Protein AF-A0A7S2G9W6-F1 (afdb_monomer_lite)

Structure (mmCIF, N/CA/C/O backbone):
data_AF-A0A7S2G9W6-F1
#
_entry.id   AF-A0A7S2G9W6-F1
#
loop_
_atom_site.group_PDB
_atom_site.id
_atom_site.type_symbol
_atom_site.label_atom_id
_atom_site.label_alt_id
_atom_site.label_comp_id
_atom_site.label_asym_id
_atom_site.label_entity_id
_atom_site.label_seq_id
_atom_site.pdbx_PDB_ins_code
_atom_site.Cartn_x
_atom_site.Cartn_y
_atom_site.Cartn_z
_atom_site.occupancy
_atom_site.B_iso_or_equiv
_atom_site.auth_seq_id
_atom_site.auth_comp_id
_atom_site.auth_asym_id
_atom_site.auth_atom_id
_atom_site.pdbx_PDB_model_num
ATOM 1 N N . GLN A 1 1 ? -22.293 5.491 27.235 1.00 52.78 1 GLN A N 1
ATOM 2 C CA . GLN A 1 1 ? -22.145 4.942 25.870 1.00 52.78 1 GLN A CA 1
ATOM 3 C C . GLN A 1 1 ? -21.586 6.040 24.961 1.00 52.78 1 GLN A C 1
ATOM 5 O O . GLN A 1 1 ? -22.365 6.730 24.322 1.00 52.78 1 GLN A O 1
ATOM 10 N N . LEU A 1 2 ? -20.267 6.283 24.965 1.00 60.34 2 LEU A N 1
ATOM 11 C CA . LEU A 1 2 ? -19.682 7.381 24.172 1.00 60.34 2 LEU A CA 1
ATOM 12 C C . LEU A 1 2 ? -19.446 7.001 22.700 1.00 60.34 2 LEU A C 1
ATOM 14 O O . LEU A 1 2 ? -19.613 7.834 21.822 1.00 60.34 2 LEU A O 1
ATOM 18 N N . TYR A 1 3 ? -19.102 5.741 22.427 1.00 62.50 3 TYR A N 1
ATOM 19 C CA . TYR A 1 3 ? -18.603 5.325 21.112 1.00 62.50 3 TYR A CA 1
ATOM 20 C C . TYR A 1 3 ? -19.698 4.880 20.126 1.00 62.50 3 TYR A C 1
ATOM 22 O O . TYR A 1 3 ? -19.678 5.265 18.957 1.00 62.50 3 TYR A O 1
ATOM 30 N N . PHE A 1 4 ? -20.700 4.134 20.606 1.00 73.81 4 PHE A N 1
ATOM 31 C CA . PHE A 1 4 ? -21.714 3.469 19.769 1.00 73.81 4 PHE A CA 1
ATOM 32 C C . PHE A 1 4 ? -23.137 4.042 19.926 1.00 73.81 4 PHE A C 1
ATOM 34 O O . PHE A 1 4 ? -24.121 3.334 19.743 1.00 73.81 4 PHE A O 1
ATOM 41 N N . SER A 1 5 ? -23.268 5.319 20.307 1.00 78.94 5 SER A N 1
ATOM 42 C CA . SER A 1 5 ? -24.581 5.950 20.556 1.00 78.94 5 SER A CA 1
ATOM 43 C C . SER A 1 5 ? -25.404 6.157 19.274 1.00 78.94 5 SER A C 1
ATOM 45 O O . SER A 1 5 ? -26.629 6.066 19.279 1.00 78.94 5 SER A O 1
ATOM 47 N N . SER A 1 6 ? -24.733 6.404 18.147 1.00 87.12 6 SER A N 1
ATOM 48 C CA . SER A 1 6 ? -25.366 6.563 16.836 1.00 87.12 6 SER A CA 1
ATOM 49 C C . SER A 1 6 ? -24.605 5.793 15.762 1.00 87.12 6 SER A C 1
ATOM 51 O O . SER A 1 6 ? -23.419 5.492 15.921 1.00 87.12 6 SER A O 1
ATOM 53 N N . ILE A 1 7 ? -25.275 5.495 14.645 1.00 87.56 7 ILE A N 1
ATOM 54 C CA . ILE A 1 7 ? -24.657 4.810 13.498 1.00 87.56 7 ILE A CA 1
ATOM 55 C C . ILE A 1 7 ? -23.433 5.595 13.013 1.00 87.56 7 ILE A C 1
ATOM 57 O O . ILE A 1 7 ? -22.360 5.023 12.863 1.00 87.56 7 ILE A O 1
ATOM 61 N N . SER A 1 8 ? -23.562 6.917 12.863 1.00 86.88 8 SER A N 1
ATOM 62 C CA . SER A 1 8 ? -22.460 7.782 12.422 1.00 86.88 8 SER A CA 1
ATOM 63 C C . SER A 1 8 ? -21.283 7.782 13.409 1.00 86.88 8 SER A C 1
ATOM 65 O O . SER A 1 8 ? -20.136 7.610 13.005 1.00 86.88 8 SER A O 1
ATOM 67 N N . SER A 1 9 ? -21.557 7.860 14.718 1.00 85.69 9 SER A N 1
ATOM 68 C CA . SER A 1 9 ? -20.517 7.778 15.758 1.00 85.69 9 SER A CA 1
ATOM 69 C C . SER A 1 9 ? -19.805 6.421 15.762 1.00 85.69 9 SER A C 1
ATOM 71 O O . SER A 1 9 ? -18.592 6.341 15.965 1.00 85.69 9 SER A O 1
ATOM 73 N N . SER A 1 10 ? -20.556 5.351 15.493 1.00 88.25 10 SER A N 1
ATOM 74 C CA . SER A 1 10 ? -20.031 3.987 15.413 1.00 88.25 10 SER A CA 1
ATOM 75 C C . SER A 1 10 ? -19.138 3.817 14.186 1.00 88.25 10 SER A C 1
ATOM 77 O O . SER A 1 10 ? -18.046 3.269 14.297 1.00 88.25 10 SER A O 1
ATOM 79 N N . MET A 1 11 ? -19.563 4.339 13.030 1.00 88.38 11 MET A N 1
ATOM 80 C CA . MET A 1 11 ? -18.761 4.353 11.804 1.00 88.38 11 MET A CA 1
ATOM 81 C C . MET A 1 11 ? -17.471 5.152 11.990 1.00 88.38 11 MET A C 1
ATOM 83 O O . MET A 1 11 ? -16.409 4.669 11.615 1.00 88.38 11 MET A O 1
ATOM 87 N N . TYR A 1 12 ? -17.541 6.326 12.623 1.00 88.94 12 TYR A N 1
ATOM 88 C CA . TYR A 1 12 ? -16.365 7.143 12.927 1.00 88.94 12 TYR A CA 1
ATOM 89 C C . TYR A 1 12 ? -15.387 6.416 13.859 1.00 88.94 12 TYR A C 1
ATOM 91 O O . TYR A 1 12 ? -14.189 6.367 13.588 1.00 88.94 12 TYR A O 1
ATOM 99 N N . THR A 1 13 ? -15.904 5.776 14.911 1.00 87.75 13 THR A N 1
ATOM 100 C CA . THR A 1 13 ? -15.105 4.982 15.854 1.00 87.75 13 THR A CA 1
ATOM 101 C C . THR A 1 13 ? -14.433 3.790 15.172 1.00 87.75 13 THR A C 1
ATOM 103 O O . THR A 1 13 ? -13.248 3.558 15.379 1.00 87.75 13 THR A O 1
ATOM 106 N N . LEU A 1 14 ? -15.161 3.039 14.341 1.00 89.00 14 LEU A N 1
ATOM 107 C CA . LEU A 1 14 ? -14.610 1.893 13.610 1.00 89.00 14 LEU A CA 1
ATOM 108 C C . LEU A 1 14 ? -13.602 2.328 12.540 1.00 89.00 14 LEU A C 1
ATOM 110 O O . LEU A 1 14 ? -12.606 1.645 12.325 1.00 89.00 14 LEU A O 1
ATOM 114 N N . MET A 1 15 ? -13.827 3.473 11.897 1.00 89.56 15 MET A N 1
ATOM 115 C CA . MET A 1 15 ? -12.911 4.030 10.906 1.00 89.56 15 MET A CA 1
ATOM 116 C C . MET A 1 15 ? -11.605 4.503 11.555 1.00 89.56 15 MET A C 1
ATOM 118 O O . MET A 1 15 ? -10.541 4.026 11.178 1.00 89.56 15 MET A O 1
ATOM 122 N N . LEU A 1 16 ? -11.654 5.394 12.547 1.00 88.56 16 LEU A N 1
ATOM 123 C CA . LEU A 1 16 ? -10.436 5.900 13.191 1.00 88.56 16 LEU A CA 1
ATOM 124 C C . LEU A 1 16 ? -9.762 4.852 14.070 1.00 88.56 16 LEU A C 1
ATOM 126 O O . LEU A 1 16 ? -8.599 4.518 13.865 1.00 88.56 16 LEU A O 1
ATOM 130 N N . ASN A 1 17 ? -10.498 4.282 15.016 1.00 87.44 17 ASN A N 1
ATOM 131 C CA . ASN A 1 17 ? -9.891 3.422 16.027 1.00 87.44 17 ASN A CA 1
ATOM 132 C C . ASN A 1 17 ? -9.738 1.976 15.542 1.00 87.44 17 ASN A C 1
ATOM 134 O O . ASN A 1 17 ? -8.962 1.219 16.116 1.00 87.44 17 ASN A O 1
ATOM 138 N N . GLY A 1 18 ? -10.474 1.576 14.497 1.00 88.00 18 GLY A N 1
ATOM 139 C CA . GLY A 1 18 ? -10.366 0.250 13.889 1.00 88.00 18 GLY A CA 1
ATOM 140 C C . GLY A 1 18 ? -9.451 0.220 12.665 1.00 88.00 18 GLY A C 1
ATOM 141 O O . GLY A 1 18 ? -8.467 -0.513 12.666 1.00 88.00 18 GLY A O 1
ATOM 142 N N . ILE A 1 19 ? -9.751 1.012 11.627 1.00 89.19 19 ILE A N 1
ATOM 143 C CA . ILE A 1 19 ? -8.984 1.006 10.364 1.00 89.19 19 ILE A CA 1
ATOM 144 C C . ILE A 1 19 ? -7.648 1.736 10.527 1.00 89.19 19 ILE A C 1
ATOM 146 O O . ILE A 1 19 ? -6.612 1.191 10.154 1.00 89.19 19 ILE A O 1
ATOM 150 N N . PHE A 1 20 ? -7.653 2.942 11.103 1.00 87.12 20 PHE A N 1
ATOM 151 C CA . PHE A 1 20 ? -6.417 3.695 11.356 1.00 87.12 20 PHE A CA 1
ATOM 152 C C . PHE A 1 20 ? -5.712 3.291 12.657 1.00 87.12 20 PHE A C 1
ATOM 154 O O . PHE A 1 20 ? -4.605 3.758 12.916 1.00 87.12 20 PHE A O 1
ATOM 161 N N . MET A 1 21 ? -6.330 2.409 13.455 1.00 85.75 21 MET A N 1
ATOM 162 C CA . MET A 1 21 ? -5.842 1.965 14.767 1.00 85.75 21 MET A CA 1
ATOM 163 C C . MET A 1 21 ? -5.506 3.124 15.721 1.00 85.75 21 MET A C 1
ATOM 165 O O . MET A 1 21 ? -4.685 2.968 16.630 1.00 85.75 21 MET A O 1
ATOM 169 N N . ASP A 1 22 ? -6.151 4.280 15.540 1.00 87.44 22 ASP A N 1
ATOM 170 C CA . ASP A 1 22 ? -5.939 5.440 16.398 1.00 87.44 22 ASP A CA 1
ATOM 171 C C . ASP A 1 22 ? -6.429 5.122 17.813 1.00 87.44 22 ASP A C 1
ATOM 173 O O . ASP A 1 22 ? -7.551 4.668 18.018 1.00 87.44 22 ASP A O 1
ATOM 177 N N . ASN A 1 23 ? -5.543 5.268 18.795 1.00 85.81 23 ASN A N 1
ATOM 178 C CA . ASN A 1 23 ? -5.819 4.994 20.204 1.00 85.81 23 ASN A CA 1
ATOM 179 C C . ASN A 1 23 ? -6.572 3.665 20.486 1.00 85.81 23 ASN A C 1
ATOM 181 O O . ASN A 1 23 ? -7.363 3.561 21.426 1.00 85.81 23 ASN A O 1
ATOM 185 N N . ILE A 1 24 ? -6.314 2.615 19.695 1.00 88.19 24 ILE A N 1
ATOM 186 C CA . ILE A 1 24 ? -7.067 1.350 19.752 1.00 88.19 24 ILE A CA 1
ATOM 187 C C . ILE A 1 24 ? -7.019 0.671 21.133 1.00 88.19 24 ILE A C 1
ATOM 189 O O . ILE A 1 24 ? -7.977 0.020 21.544 1.00 88.19 24 ILE A O 1
ATOM 193 N N . GLY A 1 25 ? -5.926 0.856 21.881 1.00 86.56 25 GLY A N 1
ATOM 194 C CA . GLY A 1 25 ? -5.753 0.284 23.218 1.00 86.56 25 GLY A CA 1
ATOM 195 C C . GLY A 1 25 ? -6.777 0.792 24.236 1.00 86.56 25 GLY A C 1
ATOM 196 O O . GLY A 1 25 ? -7.290 -0.007 25.018 1.00 86.56 25 GLY A O 1
ATOM 197 N N . SER A 1 26 ? -7.123 2.085 24.199 1.00 87.25 26 SER A N 1
ATOM 198 C CA . SER A 1 26 ? -8.149 2.644 25.093 1.00 87.25 26 SER A CA 1
ATOM 199 C C . SER A 1 26 ? -9.542 2.127 24.732 1.00 87.25 26 SER A C 1
ATOM 201 O O . SER A 1 26 ? -10.277 1.669 25.602 1.00 87.25 26 SER A O 1
ATOM 203 N N . VAL A 1 27 ? -9.862 2.079 23.437 1.00 87.62 27 VAL A N 1
ATOM 204 C CA . VAL A 1 27 ? -11.160 1.603 22.938 1.00 87.62 27 VAL A CA 1
ATOM 205 C C . VAL A 1 27 ? -11.375 0.124 23.257 1.00 87.62 27 VAL A C 1
ATOM 207 O O . VAL A 1 27 ? -12.449 -0.261 23.716 1.00 87.62 27 VAL A O 1
ATOM 210 N N . VAL A 1 28 ? -10.356 -0.717 23.069 1.00 88.88 28 VAL A N 1
ATOM 211 C CA . VAL A 1 28 ? -10.435 -2.145 23.412 1.00 88.88 28 VAL A CA 1
ATOM 212 C C . VAL A 1 28 ? -10.595 -2.342 24.919 1.00 88.88 28 VAL A C 1
ATOM 214 O O . VAL A 1 28 ? -11.403 -3.178 25.324 1.00 88.88 28 VAL A O 1
ATOM 217 N N . ALA A 1 29 ? -9.879 -1.574 25.748 1.00 88.25 29 ALA A N 1
ATOM 218 C CA . ALA A 1 29 ? -10.015 -1.640 27.202 1.00 88.25 29 ALA A CA 1
ATOM 219 C C . ALA A 1 29 ? -11.434 -1.259 27.664 1.00 88.25 29 ALA A C 1
ATOM 221 O O . ALA A 1 29 ? -12.014 -1.957 28.498 1.00 88.25 29 ALA A O 1
ATOM 222 N N . ASP A 1 30 ? -12.026 -0.221 27.072 1.00 87.75 30 ASP A N 1
ATOM 223 C CA . ASP A 1 30 ? -13.385 0.230 27.387 1.00 87.75 30 ASP A CA 1
ATOM 224 C C . ASP A 1 30 ? -14.462 -0.780 26.953 1.00 87.75 30 ASP A C 1
ATOM 226 O O . ASP A 1 30 ? -15.454 -0.986 27.659 1.00 87.75 30 ASP A O 1
ATOM 230 N N . ILE A 1 31 ? -14.270 -1.452 25.810 1.00 86.25 31 ILE A N 1
ATOM 231 C CA . ILE A 1 31 ? -15.174 -2.512 25.330 1.00 86.25 31 ILE A CA 1
ATOM 232 C C . ILE A 1 31 ? -15.022 -3.780 26.186 1.00 86.25 31 ILE A C 1
ATOM 234 O O . ILE A 1 31 ? -16.022 -4.430 26.505 1.00 86.25 31 ILE A O 1
ATOM 238 N N . ALA A 1 32 ? -13.798 -4.110 26.614 1.00 87.50 32 ALA A N 1
ATOM 239 C CA . ALA A 1 32 ? -13.511 -5.280 27.445 1.00 87.50 32 ALA A CA 1
ATOM 240 C C . ALA A 1 32 ? -14.204 -5.224 28.810 1.00 87.50 32 ALA A C 1
ATOM 242 O O . ALA A 1 32 ? -14.633 -6.262 29.313 1.00 87.50 32 ALA A O 1
ATOM 243 N N . GLN A 1 33 ? -14.370 -4.026 29.379 1.00 87.56 33 GLN A N 1
ATOM 244 C CA . GLN A 1 33 ? -15.104 -3.842 30.634 1.00 87.56 33 GLN A CA 1
ATOM 245 C C . GLN A 1 33 ? -16.612 -4.107 30.504 1.00 87.56 33 GLN A C 1
ATOM 247 O O . GLN A 1 33 ? -17.267 -4.375 31.508 1.00 87.56 33 GLN A O 1
ATOM 252 N N . GLN A 1 34 ? -17.175 -4.045 29.292 1.00 85.12 34 GLN A N 1
ATOM 253 C CA . GLN A 1 34 ? -18.608 -4.255 29.059 1.00 85.12 34 GLN A CA 1
ATOM 254 C C . GLN A 1 34 ? -18.924 -5.670 28.573 1.00 85.12 34 GLN A C 1
ATOM 256 O O . GLN A 1 34 ? -19.853 -6.296 29.081 1.00 85.12 34 GLN A O 1
ATOM 261 N N . SER A 1 35 ? -18.198 -6.177 27.570 1.00 87.00 35 SER A N 1
ATOM 262 C CA . SER A 1 35 ? -18.446 -7.514 27.023 1.00 87.00 35 SER A CA 1
ATOM 263 C C . SER A 1 35 ? -17.225 -8.097 26.299 1.00 87.00 35 SER A C 1
ATOM 265 O O . SER A 1 35 ? -16.773 -7.525 25.303 1.00 87.00 35 SER A O 1
ATOM 267 N N . PRO A 1 36 ? -16.741 -9.291 26.694 1.00 86.12 36 PRO A N 1
ATOM 268 C CA . PRO A 1 36 ? -15.628 -9.951 26.012 1.00 86.12 36 PRO A CA 1
ATOM 269 C C . PRO A 1 36 ? -15.980 -10.399 24.582 1.00 86.12 36 PRO A C 1
ATOM 271 O O . PRO A 1 36 ? -15.107 -10.441 23.718 1.00 86.12 36 PRO A O 1
ATOM 274 N N . MET A 1 37 ? -17.256 -10.681 24.290 1.00 89.75 37 MET A N 1
ATOM 275 C CA . MET A 1 37 ? -17.696 -11.054 22.936 1.00 89.75 37 MET A CA 1
ATOM 276 C C . MET A 1 37 ? -17.579 -9.874 21.957 1.00 89.75 37 MET A C 1
ATOM 278 O O . MET A 1 37 ? -17.195 -10.052 20.802 1.00 89.75 37 MET A O 1
ATOM 282 N N . ALA A 1 38 ? -17.871 -8.655 22.422 1.00 87.31 38 ALA A N 1
ATOM 283 C CA . ALA A 1 38 ? -17.743 -7.449 21.608 1.00 87.31 38 ALA A CA 1
ATOM 284 C C . ALA A 1 38 ? -16.274 -7.147 21.261 1.00 87.31 38 ALA A C 1
ATOM 286 O O . ALA A 1 38 ? -15.984 -6.738 20.139 1.00 87.31 38 ALA A O 1
ATOM 287 N N . VAL A 1 39 ? -15.345 -7.425 22.185 1.00 90.38 39 VAL A N 1
ATOM 288 C CA . VAL A 1 39 ? -13.896 -7.323 21.935 1.00 90.38 39 VAL A CA 1
ATOM 289 C C . VAL A 1 39 ? -13.452 -8.287 20.840 1.00 90.38 39 VAL A C 1
ATOM 291 O O . VAL A 1 39 ? -12.704 -7.889 19.949 1.00 90.38 39 VAL A O 1
ATOM 294 N N . LEU A 1 40 ? -13.928 -9.536 20.874 1.00 92.44 40 LEU A N 1
ATOM 295 C CA . LEU A 1 40 ? -13.601 -10.529 19.850 1.00 92.44 40 LEU A CA 1
ATOM 296 C C . LEU A 1 40 ? -14.070 -10.074 18.459 1.00 92.44 40 LEU A C 1
ATOM 298 O O . LEU A 1 40 ? -13.292 -10.106 17.508 1.00 92.44 40 LEU A O 1
ATOM 302 N N . LEU A 1 41 ? -15.316 -9.603 18.345 1.00 91.44 41 LEU A N 1
ATOM 303 C CA . LEU A 1 41 ? -15.860 -9.062 17.094 1.00 91.44 41 LEU A CA 1
ATOM 304 C C . LEU A 1 41 ? -15.062 -7.855 16.585 1.00 91.44 41 LEU A C 1
ATOM 306 O O . LEU A 1 41 ? -14.755 -7.781 15.395 1.00 91.44 41 LEU A O 1
ATOM 310 N N . PHE A 1 42 ? -14.698 -6.933 17.478 1.00 90.44 42 PHE A N 1
ATOM 311 C CA . PHE A 1 42 ? -13.888 -5.767 17.132 1.00 90.44 42 PHE A CA 1
ATOM 312 C C . PHE A 1 42 ? -12.499 -6.175 16.617 1.00 90.44 42 PHE A C 1
ATOM 314 O O . PHE A 1 42 ? -12.057 -5.674 15.587 1.00 90.44 42 PHE A O 1
ATOM 321 N N . TRP A 1 43 ? -11.843 -7.149 17.253 1.00 91.06 43 TRP A N 1
ATOM 322 C CA . TRP A 1 43 ? -10.559 -7.679 16.786 1.00 91.06 43 TRP A CA 1
ATOM 323 C C . TRP A 1 43 ? -10.642 -8.348 15.415 1.00 91.06 43 TRP A C 1
ATOM 325 O O . TRP A 1 43 ? -9.777 -8.118 14.572 1.00 91.06 43 TRP A O 1
ATOM 335 N N . VAL A 1 44 ? -11.687 -9.139 15.159 1.00 94.12 44 VAL A N 1
ATOM 336 C CA . VAL A 1 44 ? -11.912 -9.744 13.836 1.00 94.12 44 VAL A CA 1
ATOM 337 C C . VAL A 1 44 ? -12.103 -8.660 12.774 1.00 94.12 44 VAL A C 1
ATOM 339 O O . VAL A 1 44 ? -11.501 -8.741 11.704 1.00 94.12 44 VA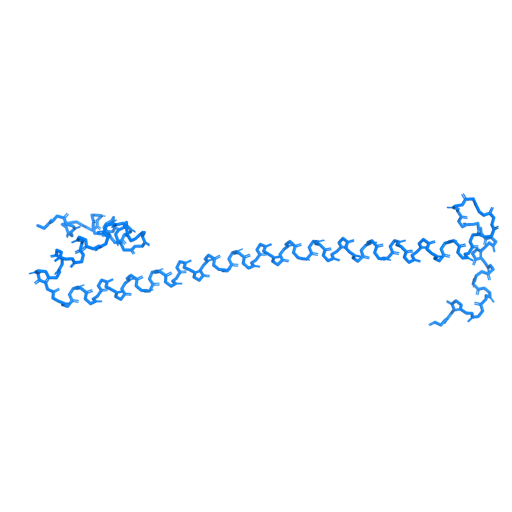L A O 1
ATOM 342 N N . PHE A 1 45 ? -12.875 -7.613 13.077 1.00 91.94 45 PHE A N 1
ATOM 343 C CA . PHE A 1 45 ? -13.045 -6.466 12.184 1.00 91.94 45 PHE A CA 1
ATOM 344 C C . PHE A 1 45 ? -11.713 -5.761 11.882 1.00 91.94 45 PHE A C 1
ATOM 346 O O . PHE A 1 45 ? -11.428 -5.472 10.719 1.00 91.94 45 PHE A O 1
ATOM 353 N N . VAL A 1 46 ? -10.881 -5.520 12.899 1.00 92.44 46 VAL A N 1
ATOM 354 C CA . VAL A 1 46 ? -9.561 -4.878 12.753 1.00 92.44 46 VAL A CA 1
ATOM 355 C C . VAL A 1 46 ? -8.619 -5.734 11.904 1.00 92.44 46 VAL A C 1
ATOM 357 O O . VAL A 1 46 ? -7.959 -5.218 11.002 1.00 92.44 46 VAL A O 1
ATOM 360 N N . LEU A 1 47 ? -8.586 -7.051 12.126 1.00 93.25 47 LEU A N 1
ATOM 361 C CA . LEU A 1 47 ? -7.771 -7.975 11.331 1.00 93.25 47 LEU A CA 1
ATOM 362 C C . LEU A 1 47 ? -8.199 -7.992 9.861 1.00 93.25 47 LEU A C 1
ATOM 364 O O . LEU A 1 47 ? -7.359 -7.850 8.978 1.00 93.25 47 LEU A O 1
ATOM 368 N N . ILE A 1 48 ? -9.499 -8.105 9.580 1.00 93.94 48 ILE A N 1
ATOM 369 C CA . ILE A 1 48 ? -10.005 -8.095 8.199 1.00 93.94 48 ILE A CA 1
ATOM 370 C C . ILE A 1 48 ? -9.720 -6.745 7.530 1.00 93.94 48 ILE A C 1
ATOM 372 O O . ILE A 1 48 ? -9.252 -6.708 6.390 1.00 93.94 48 ILE A O 1
ATOM 376 N N . SER A 1 49 ? -9.962 -5.638 8.233 1.00 93.00 49 SER A N 1
ATOM 377 C CA . SER A 1 49 ? -9.752 -4.290 7.697 1.00 93.00 49 SER A CA 1
ATOM 378 C C . SER A 1 49 ? -8.277 -4.032 7.389 1.00 93.00 49 SER A C 1
ATOM 380 O O . SER A 1 49 ? -7.951 -3.621 6.279 1.00 93.00 49 SER A O 1
ATOM 382 N N . SER A 1 50 ? -7.378 -4.341 8.328 1.00 91.12 50 SER A N 1
ATOM 383 C CA . SER A 1 50 ? -5.930 -4.165 8.151 1.00 91.12 50 SER A CA 1
ATOM 384 C C . SER A 1 50 ? -5.367 -5.027 7.022 1.00 91.12 50 SER A C 1
ATOM 386 O O . SER A 1 50 ? -4.625 -4.513 6.189 1.00 91.12 50 SER A O 1
ATOM 388 N N . LEU A 1 51 ? -5.763 -6.302 6.924 1.00 92.81 51 LEU A N 1
ATOM 389 C CA . LEU A 1 51 ? -5.367 -7.174 5.814 1.00 92.81 51 LEU A CA 1
ATOM 390 C C . LEU A 1 51 ? -5.879 -6.646 4.471 1.00 92.81 51 LEU A C 1
ATOM 392 O O . LEU A 1 51 ? -5.144 -6.661 3.490 1.00 92.81 51 LEU A O 1
ATOM 396 N N . THR A 1 52 ? -7.108 -6.132 4.421 1.00 93.75 52 THR A N 1
ATOM 397 C CA . THR A 1 52 ? -7.680 -5.559 3.192 1.00 93.75 52 THR A CA 1
ATOM 398 C C . THR A 1 52 ? -6.912 -4.313 2.751 1.00 93.75 52 THR A C 1
ATOM 400 O O . THR A 1 52 ? -6.529 -4.214 1.586 1.00 93.75 52 THR A O 1
ATOM 403 N N . VAL A 1 53 ? -6.633 -3.389 3.678 1.00 93.81 53 VAL A N 1
ATOM 404 C CA . VAL A 1 53 ? -5.870 -2.164 3.390 1.00 93.81 53 VAL A CA 1
ATOM 405 C C . VAL A 1 53 ? -4.440 -2.502 2.974 1.00 93.81 53 VAL A C 1
ATOM 407 O O . VAL A 1 53 ? -3.977 -2.000 1.953 1.00 93.81 53 VAL A O 1
ATOM 410 N N . MET A 1 54 ? -3.755 -3.392 3.702 1.00 93.19 54 MET A N 1
ATOM 411 C CA . MET A 1 54 ? -2.409 -3.841 3.334 1.00 93.19 54 MET A CA 1
ATOM 412 C C . MET A 1 54 ? -2.394 -4.476 1.944 1.00 93.19 54 MET A C 1
ATOM 414 O O . MET A 1 54 ? -1.562 -4.106 1.123 1.00 93.19 54 MET A O 1
ATOM 418 N N . ASN A 1 55 ? -3.339 -5.365 1.639 1.00 93.19 55 ASN A N 1
ATOM 419 C CA . ASN A 1 55 ? -3.402 -6.023 0.335 1.00 93.19 55 ASN A CA 1
ATOM 420 C C . ASN A 1 55 ? -3.696 -5.035 -0.809 1.00 93.19 55 ASN A C 1
ATOM 422 O O . ASN A 1 55 ? -3.141 -5.197 -1.894 1.00 93.19 55 ASN A O 1
ATOM 426 N N . MET A 1 56 ? -4.498 -3.986 -0.578 1.00 94.38 56 MET A N 1
ATOM 427 C CA . MET A 1 56 ? -4.694 -2.909 -1.560 1.00 94.38 56 MET A CA 1
ATOM 428 C C . MET A 1 56 ? -3.433 -2.056 -1.761 1.00 94.38 56 MET A C 1
ATOM 430 O O . MET A 1 56 ? -3.088 -1.734 -2.897 1.00 94.38 56 MET A O 1
ATOM 434 N N . LEU A 1 57 ? -2.718 -1.720 -0.682 1.00 94.56 57 LEU A N 1
ATOM 435 C CA . LEU A 1 57 ? -1.475 -0.945 -0.760 1.00 94.56 57 LEU A CA 1
ATOM 436 C C . LEU A 1 57 ? -0.344 -1.727 -1.437 1.00 94.56 57 LEU A C 1
ATOM 438 O O . LEU A 1 57 ? 0.392 -1.177 -2.252 1.00 94.56 57 LEU A O 1
ATOM 442 N N . ILE A 1 58 ? -0.221 -3.019 -1.140 1.00 95.56 58 ILE A N 1
ATOM 443 C CA . ILE A 1 58 ? 0.757 -3.892 -1.793 1.00 95.56 58 ILE A CA 1
ATOM 444 C C . ILE A 1 58 ? 0.469 -3.962 -3.294 1.00 95.56 58 ILE A C 1
ATOM 446 O O . ILE A 1 58 ? 1.395 -3.826 -4.088 1.00 95.56 58 ILE A O 1
ATOM 450 N N . ALA A 1 59 ? -0.802 -4.102 -3.687 1.00 96.69 59 ALA A N 1
ATOM 451 C CA . ALA A 1 59 ? -1.185 -4.152 -5.094 1.00 96.69 59 ALA A CA 1
ATOM 452 C C . ALA A 1 59 ? -0.735 -2.897 -5.864 1.00 96.69 59 ALA A C 1
ATOM 454 O O . ALA A 1 59 ? -0.054 -3.027 -6.881 1.00 96.69 59 ALA A O 1
ATOM 455 N N . VAL A 1 60 ? -1.031 -1.694 -5.354 1.00 96.50 60 VAL A N 1
ATOM 456 C CA . VAL A 1 60 ? -0.651 -0.443 -6.039 1.00 96.50 60 VAL A CA 1
ATOM 457 C C . VAL A 1 60 ? 0.865 -0.220 -6.064 1.00 96.50 60 VAL A C 1
ATOM 459 O O . VAL A 1 60 ? 1.402 0.257 -7.061 1.00 96.50 60 VAL A O 1
ATOM 462 N N . ILE A 1 61 ? 1.588 -0.607 -5.005 1.00 96.56 61 ILE A N 1
ATOM 463 C CA . ILE A 1 61 ? 3.055 -0.508 -4.981 1.00 96.56 61 ILE A CA 1
ATOM 464 C C . ILE A 1 61 ? 3.665 -1.463 -6.011 1.00 96.56 61 ILE A C 1
ATOM 466 O O . ILE A 1 61 ? 4.558 -1.070 -6.761 1.00 96.56 61 ILE A O 1
ATOM 470 N N . CYS A 1 62 ? 3.176 -2.703 -6.087 1.00 96.31 62 CYS A N 1
ATOM 471 C CA . CYS A 1 62 ? 3.636 -3.671 -7.079 1.00 96.31 62 CYS A CA 1
ATOM 472 C C . CYS A 1 62 ? 3.359 -3.205 -8.513 1.00 96.31 62 CYS A C 1
ATOM 474 O O . CYS A 1 62 ? 4.213 -3.387 -9.382 1.00 96.31 62 CYS A O 1
ATOM 476 N N . GLU A 1 63 ? 2.207 -2.584 -8.764 1.00 96.56 63 GLU A N 1
ATOM 477 C CA . GLU A 1 63 ? 1.873 -2.001 -10.064 1.00 96.56 63 GLU A CA 1
ATOM 478 C C . GLU A 1 63 ? 2.840 -0.870 -10.439 1.00 96.56 63 GLU A C 1
ATOM 480 O O . GLU A 1 63 ? 3.431 -0.894 -11.521 1.00 96.56 63 GLU A O 1
ATOM 485 N N . ALA A 1 64 ? 3.094 0.064 -9.517 1.00 96.19 64 ALA A N 1
ATOM 486 C CA . ALA A 1 64 ? 4.030 1.164 -9.737 1.00 96.19 64 ALA A CA 1
ATOM 487 C C . ALA A 1 64 ? 5.460 0.664 -10.010 1.00 96.19 64 ALA A C 1
ATOM 489 O O . ALA A 1 64 ? 6.093 1.095 -10.973 1.00 96.19 64 ALA A O 1
ATOM 490 N N . VAL A 1 65 ? 5.957 -0.289 -9.213 1.00 96.38 65 VAL A N 1
ATOM 491 C CA . VAL A 1 65 ? 7.287 -0.891 -9.412 1.00 96.38 65 VAL A CA 1
ATOM 492 C C . VAL A 1 65 ? 7.367 -1.614 -10.756 1.00 96.38 65 VAL A C 1
ATOM 494 O O . VAL A 1 65 ? 8.362 -1.474 -11.465 1.00 96.38 65 VAL A O 1
ATOM 497 N N . SER A 1 66 ? 6.317 -2.340 -11.145 1.00 95.31 66 SER A N 1
ATOM 498 C CA . SER A 1 66 ? 6.269 -3.036 -12.437 1.00 95.31 66 SER A CA 1
ATOM 499 C C . SER A 1 66 ? 6.276 -2.056 -13.614 1.00 95.31 66 SER A C 1
ATOM 501 O O . SER A 1 66 ? 6.969 -2.296 -14.601 1.00 95.31 66 SER A O 1
ATOM 503 N N . SER A 1 67 ? 5.567 -0.928 -13.500 1.00 94.81 67 SER A N 1
ATOM 504 C CA . SER A 1 67 ? 5.570 0.135 -14.513 1.00 94.81 67 SER A CA 1
ATOM 505 C C . SER A 1 67 ? 6.947 0.790 -14.663 1.00 94.81 67 SER A C 1
ATOM 507 O O . SER A 1 67 ? 7.393 1.044 -15.785 1.00 94.81 67 SER A O 1
ATOM 509 N N . VAL A 1 68 ? 7.637 1.055 -13.550 1.00 95.06 68 VAL A N 1
ATOM 510 C CA . VAL A 1 68 ? 8.999 1.614 -13.574 1.00 95.06 68 VAL A CA 1
ATOM 511 C C . VAL A 1 68 ? 9.971 0.608 -14.191 1.00 95.06 68 VAL A C 1
ATOM 513 O O . VAL A 1 68 ? 10.694 0.956 -15.122 1.00 95.06 68 VAL A O 1
ATOM 516 N N . ALA A 1 69 ? 9.919 -0.657 -13.768 1.00 94.56 69 ALA A N 1
ATOM 517 C CA . ALA A 1 69 ? 10.770 -1.715 -14.308 1.00 94.56 69 ALA A CA 1
ATOM 518 C C . ALA A 1 69 ? 10.552 -1.944 -15.816 1.00 94.56 69 ALA A C 1
ATOM 520 O O . ALA A 1 69 ? 11.512 -2.177 -16.552 1.00 94.56 69 ALA A O 1
ATOM 521 N N . ALA A 1 70 ? 9.308 -1.858 -16.301 1.00 93.62 70 ALA A N 1
ATOM 522 C CA . ALA A 1 70 ? 9.007 -1.943 -17.730 1.00 93.62 70 ALA A CA 1
ATOM 523 C C . ALA A 1 70 ? 9.643 -0.783 -18.514 1.00 93.62 70 ALA A C 1
ATOM 525 O O . ALA A 1 70 ? 10.301 -1.019 -19.527 1.00 93.62 70 ALA A O 1
ATOM 526 N N . THR A 1 71 ? 9.529 0.444 -17.996 1.00 93.25 71 THR A N 1
ATOM 527 C CA . THR A 1 71 ? 10.122 1.645 -18.608 1.00 93.25 71 THR A CA 1
ATOM 528 C C . THR A 1 71 ? 11.651 1.547 -18.668 1.00 93.25 71 THR A C 1
ATOM 530 O O . THR A 1 71 ? 12.262 1.813 -19.702 1.00 93.25 71 THR A O 1
ATOM 533 N N . GLU A 1 72 ? 12.292 1.107 -17.583 1.00 93.00 72 GLU A N 1
ATOM 534 C CA . GLU A 1 72 ? 13.744 0.893 -17.551 1.00 93.00 72 GLU A CA 1
ATOM 535 C C . GLU A 1 72 ? 14.186 -0.190 -18.542 1.00 93.00 72 GLU A C 1
ATOM 537 O O . GLU A 1 72 ? 15.181 -0.021 -19.251 1.00 93.00 72 GLU A O 1
ATOM 542 N N . LYS A 1 73 ? 1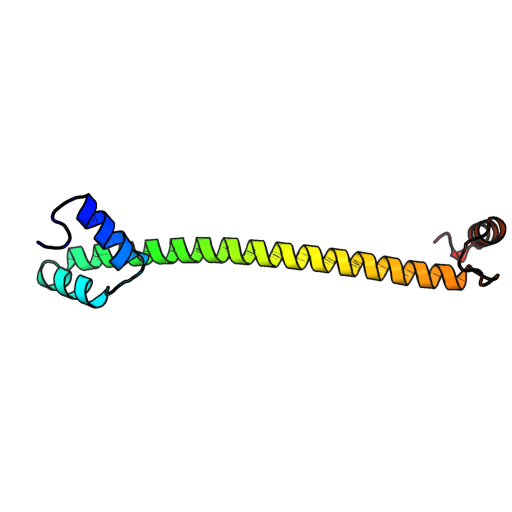3.430 -1.290 -18.649 1.00 92.00 73 LYS A N 1
ATOM 543 C CA . LYS A 1 73 ? 13.721 -2.368 -19.602 1.00 92.00 73 LYS A CA 1
ATOM 544 C C . LYS A 1 73 ? 13.627 -1.896 -21.053 1.00 92.00 73 LYS A C 1
ATOM 546 O O . LYS A 1 73 ? 14.461 -2.294 -21.871 1.00 92.00 73 LYS A O 1
ATOM 551 N N . GLU A 1 74 ? 12.646 -1.062 -21.387 1.00 91.31 74 GLU A N 1
ATOM 552 C CA . GLU A 1 74 ? 12.528 -0.464 -22.721 1.00 91.31 74 GLU A CA 1
ATOM 553 C C . GLU A 1 74 ? 13.729 0.431 -23.038 1.00 91.31 74 GLU A C 1
ATOM 555 O O . GLU A 1 74 ? 14.332 0.288 -24.103 1.00 91.31 74 GLU A O 1
ATOM 560 N N . LEU A 1 75 ? 14.147 1.274 -22.089 1.00 90.69 75 LEU A N 1
ATOM 561 C CA . LEU A 1 75 ? 15.332 2.124 -22.238 1.00 90.69 75 LEU A CA 1
ATOM 562 C C . LEU A 1 75 ? 16.617 1.305 -22.429 1.00 90.69 75 LEU A C 1
ATOM 564 O O . LEU A 1 75 ? 17.426 1.631 -23.299 1.00 90.69 75 LEU A O 1
ATOM 568 N N . LEU A 1 76 ? 16.797 0.223 -21.664 1.00 90.19 76 LEU A N 1
ATOM 569 C CA . LEU A 1 76 ? 17.933 -0.695 -21.814 1.00 90.19 76 LEU A CA 1
ATOM 570 C C . LEU A 1 76 ? 17.916 -1.427 -23.159 1.00 90.19 76 LEU A C 1
ATOM 572 O O . LEU A 1 76 ? 18.957 -1.611 -23.784 1.00 90.19 76 LEU A O 1
ATOM 576 N N . THR A 1 77 ? 16.741 -1.840 -23.629 1.00 87.56 77 THR A N 1
ATOM 577 C CA . THR A 1 77 ? 16.615 -2.517 -24.926 1.00 87.56 77 THR A CA 1
ATOM 578 C C . THR A 1 77 ? 16.929 -1.547 -26.063 1.00 87.56 77 THR A C 1
ATOM 580 O O . THR A 1 77 ? 17.699 -1.881 -26.962 1.00 87.56 77 THR A O 1
ATOM 583 N N . ALA A 1 78 ? 16.397 -0.324 -26.001 1.00 87.75 78 ALA A N 1
ATOM 584 C CA . ALA A 1 78 ? 16.675 0.719 -26.979 1.00 87.75 78 ALA A CA 1
ATOM 585 C C . ALA A 1 78 ? 18.163 1.101 -27.004 1.00 87.75 78 ALA A C 1
ATOM 587 O O . ALA A 1 78 ? 18.739 1.246 -28.083 1.00 87.75 78 ALA A O 1
ATOM 588 N N . SER A 1 79 ? 18.811 1.219 -25.840 1.00 87.06 79 SER A N 1
ATOM 589 C CA . SER A 1 79 ? 20.244 1.516 -25.765 1.00 87.06 79 SER A CA 1
ATOM 590 C C . SER A 1 79 ? 21.101 0.362 -26.288 1.00 87.06 79 SER A C 1
ATOM 592 O O . SER A 1 79 ? 22.044 0.609 -27.036 1.00 87.06 79 SER A O 1
ATOM 594 N N . PHE A 1 80 ? 20.739 -0.891 -25.993 1.00 85.56 80 PHE A N 1
ATOM 595 C CA . PHE A 1 80 ? 21.433 -2.068 -26.512 1.00 85.56 80 PHE A CA 1
ATOM 596 C C . PHE A 1 80 ? 21.322 -2.179 -28.034 1.00 85.56 80 PHE A C 1
ATOM 598 O O . PHE A 1 80 ? 22.327 -2.404 -28.708 1.00 85.56 80 PHE A O 1
ATOM 605 N N . VAL A 1 81 ? 20.122 -1.980 -28.592 1.00 85.25 81 VAL A N 1
ATOM 606 C CA . VAL A 1 81 ? 19.916 -1.954 -30.047 1.00 85.25 81 VAL A CA 1
ATOM 607 C C . VAL A 1 81 ? 20.715 -0.817 -30.666 1.00 85.25 81 VAL A C 1
ATOM 609 O O . VAL A 1 81 ? 21.432 -1.054 -31.630 1.00 85.25 81 VAL A O 1
ATOM 612 N N . LYS A 1 82 ? 20.667 0.389 -30.088 1.00 82.88 82 LYS A N 1
ATOM 613 C CA . LYS A 1 82 ?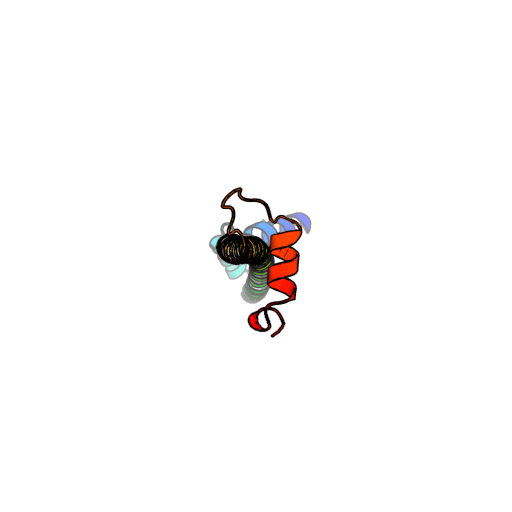 21.454 1.528 -30.570 1.00 82.88 82 LYS A CA 1
ATOM 614 C C . LYS A 1 82 ? 22.952 1.221 -30.564 1.00 82.88 82 LYS A C 1
ATOM 616 O O . LYS A 1 82 ? 23.612 1.488 -31.558 1.00 82.88 82 LYS A O 1
ATOM 621 N N . GLN A 1 83 ? 23.476 0.624 -29.496 1.00 84.06 83 GLN A N 1
ATOM 622 C CA . GLN A 1 83 ? 24.889 0.257 -29.398 1.00 84.06 83 GLN A CA 1
ATOM 623 C C . GLN A 1 83 ? 25.268 -0.820 -30.420 1.00 84.06 83 GLN A C 1
ATOM 625 O O . GLN A 1 83 ? 26.286 -0.699 -31.094 1.00 84.06 83 GLN A O 1
ATOM 630 N N . LYS A 1 84 ? 24.455 -1.871 -30.570 1.00 80.75 84 LYS A N 1
ATOM 631 C CA . LYS A 1 84 ? 24.690 -2.916 -31.576 1.00 80.75 84 LYS A CA 1
ATOM 632 C C . LYS A 1 84 ? 24.627 -2.362 -32.991 1.00 80.75 84 LYS A C 1
ATOM 634 O O . LYS A 1 84 ? 25.461 -2.716 -33.812 1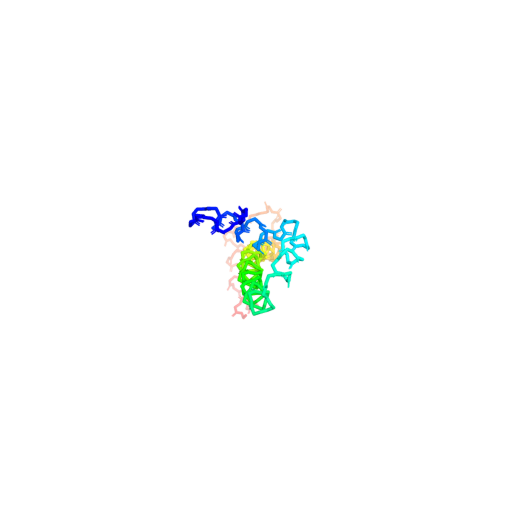.00 80.75 84 LYS A O 1
ATOM 639 N N . MET A 1 85 ? 23.672 -1.479 -33.250 1.00 76.94 85 MET A N 1
ATOM 640 C CA . MET A 1 85 ? 23.521 -0.830 -34.540 1.00 76.94 85 MET A CA 1
ATOM 641 C C . MET A 1 85 ? 24.690 0.115 -34.825 1.00 76.94 85 MET A C 1
ATOM 643 O O . MET A 1 85 ? 25.164 0.112 -35.947 1.00 76.94 85 MET A O 1
ATOM 647 N N . GLN A 1 86 ? 25.204 0.843 -33.824 1.00 79.00 86 GLN A N 1
ATOM 648 C CA . GLN A 1 86 ? 26.423 1.654 -33.945 1.00 79.00 86 GLN A CA 1
ATOM 649 C C . GLN A 1 86 ? 27.657 0.807 -34.268 1.00 79.00 86 GLN A C 1
ATOM 651 O O . GLN A 1 86 ? 28.385 1.159 -35.182 1.00 79.00 86 GLN A O 1
ATOM 656 N N . LEU A 1 87 ? 27.857 -0.326 -33.585 1.00 77.69 87 LEU A N 1
ATOM 657 C CA . LEU A 1 87 ? 28.975 -1.234 -33.879 1.00 77.69 87 LEU A CA 1
ATOM 658 C C . LEU A 1 87 ? 28.896 -1.807 -35.298 1.00 77.69 87 LEU A C 1
ATOM 660 O O . LEU A 1 87 ? 29.904 -1.873 -35.989 1.00 77.69 87 LEU A O 1
ATOM 664 N N . LEU A 1 88 ? 27.698 -2.201 -35.741 1.00 73.25 88 LEU A N 1
ATOM 665 C CA . LEU A 1 88 ? 27.490 -2.646 -37.120 1.00 73.25 88 LEU A CA 1
ATOM 666 C C . LEU A 1 88 ? 27.717 -1.507 -38.118 1.00 73.25 88 LEU A C 1
ATOM 668 O O . LEU A 1 88 ? 28.237 -1.749 -39.196 1.00 73.25 88 LEU A O 1
ATOM 672 N N . PHE A 1 89 ? 27.343 -0.275 -37.766 1.00 72.00 89 PHE A N 1
ATOM 673 C CA . PHE A 1 89 ? 27.600 0.901 -38.595 1.00 72.00 89 PHE A CA 1
ATOM 674 C C . PHE A 1 89 ? 29.102 1.145 -38.753 1.00 72.00 89 PHE A C 1
ATOM 676 O O . PHE A 1 89 ? 29.558 1.290 -39.875 1.00 72.00 89 PHE A O 1
ATOM 683 N N . GLU A 1 90 ? 29.869 1.111 -37.660 1.00 72.38 90 GLU A N 1
ATOM 684 C CA . GLU A 1 90 ? 31.333 1.262 -37.680 1.00 72.38 90 GLU A CA 1
ATOM 685 C C . GLU A 1 90 ? 32.041 0.142 -38.461 1.00 72.38 90 GLU A C 1
ATOM 687 O O . GLU A 1 90 ? 33.108 0.367 -3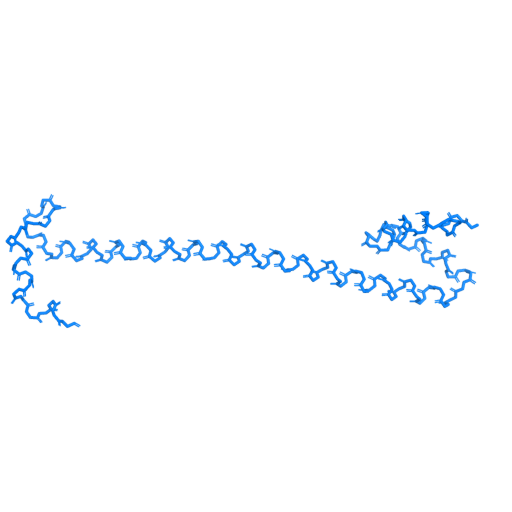9.020 1.00 72.38 90 GLU A O 1
ATOM 692 N N . GLU A 1 91 ? 31.472 -1.067 -38.509 1.00 72.00 91 GLU A N 1
ATOM 693 C CA . GLU A 1 91 ? 32.027 -2.187 -39.284 1.00 72.00 91 GLU A CA 1
ATOM 694 C C . GLU A 1 91 ? 31.717 -2.086 -40.791 1.00 72.00 91 GLU A C 1
ATOM 696 O O . GLU A 1 91 ? 32.431 -2.669 -41.606 1.00 72.00 91 GLU A O 1
ATOM 701 N N . ILE A 1 92 ? 30.659 -1.360 -41.166 1.00 73.00 92 ILE A N 1
ATOM 702 C CA . ILE A 1 92 ? 30.189 -1.201 -42.553 1.00 73.00 92 ILE A CA 1
ATOM 703 C C . ILE A 1 92 ? 30.696 0.101 -43.189 1.00 73.00 92 ILE A C 1
ATOM 705 O O . ILE A 1 92 ? 30.919 0.140 -44.398 1.00 73.00 92 ILE A O 1
ATOM 709 N N . ASP A 1 93 ? 30.843 1.155 -42.390 1.00 73.44 93 ASP A N 1
ATOM 710 C CA . ASP A 1 93 ? 31.265 2.492 -42.808 1.00 73.44 93 ASP A CA 1
ATOM 711 C C . ASP A 1 93 ? 32.782 2.524 -43.072 1.00 73.44 93 ASP A C 1
ATOM 713 O O . ASP A 1 93 ? 33.584 2.937 -42.232 1.00 73.44 93 ASP A O 1
ATOM 717 N N . GLU A 1 94 ? 33.189 2.042 -44.252 1.00 67.88 94 GLU A N 1
ATOM 718 C CA . GLU A 1 94 ? 34.581 2.105 -44.718 1.00 67.88 94 GLU A CA 1
ATOM 719 C C . GLU A 1 94 ? 35.022 3.546 -45.017 1.00 67.88 94 GLU A C 1
ATOM 721 O O . GLU A 1 94 ? 36.220 3.848 -44.971 1.00 67.88 94 GLU A O 1
ATOM 726 N N . SER A 1 95 ? 34.075 4.436 -45.331 1.00 69.25 95 SER A N 1
ATOM 727 C CA . SER A 1 95 ? 34.351 5.839 -45.646 1.00 69.25 95 SER A CA 1
ATOM 728 C C . SER A 1 95 ? 34.524 6.731 -44.406 1.00 69.25 95 SER A C 1
ATOM 730 O O . SER A 1 95 ? 35.197 7.765 -44.487 1.00 69.25 95 SER A O 1
ATOM 732 N N . GLY A 1 96 ? 34.002 6.303 -43.252 1.00 69.81 96 GLY A N 1
ATOM 733 C CA . GLY A 1 96 ? 34.106 6.974 -41.957 1.00 69.81 96 GLY A CA 1
ATOM 734 C C . GLY A 1 96 ? 33.320 8.283 -41.874 1.00 69.81 96 GLY A C 1
ATOM 735 O O . GLY A 1 96 ? 33.667 9.152 -41.066 1.00 69.81 96 GLY A O 1
ATOM 736 N N . ASP A 1 97 ? 32.314 8.470 -42.731 1.00 75.25 97 ASP A N 1
ATOM 737 C CA . ASP A 1 97 ? 31.518 9.698 -42.802 1.00 75.25 97 ASP A CA 1
ATOM 738 C C . ASP A 1 97 ? 30.292 9.682 -41.861 1.00 75.25 97 ASP A C 1
ATOM 740 O O . ASP A 1 97 ? 29.623 10.708 -41.681 1.00 75.25 97 ASP A O 1
ATOM 744 N N . GLY A 1 98 ? 30.041 8.550 -41.190 1.00 67.94 98 GLY A N 1
ATOM 745 C CA . GLY A 1 98 ? 28.926 8.347 -40.272 1.00 67.94 98 GLY A CA 1
ATOM 746 C C . GLY A 1 98 ? 27.581 8.116 -40.969 1.00 67.94 98 GLY A C 1
ATOM 747 O O . GLY A 1 98 ? 26.540 8.166 -40.302 1.00 67.94 98 GLY A O 1
ATOM 748 N N . LEU A 1 99 ? 27.570 7.878 -42.284 1.00 70.00 99 LEU A N 1
ATOM 749 C CA . LEU A 1 99 ? 26.399 7.614 -43.118 1.00 70.00 99 LEU A CA 1
ATOM 750 C C . LEU A 1 99 ? 26.635 6.353 -43.964 1.00 70.00 99 LEU A C 1
ATOM 752 O O . LEU A 1 99 ? 27.696 6.151 -44.521 1.00 70.00 99 LEU A O 1
ATOM 756 N N . ILE A 1 100 ? 25.615 5.503 -44.128 1.00 69.19 100 ILE A N 1
ATOM 757 C CA . ILE A 1 100 ? 25.735 4.371 -45.061 1.00 69.19 100 ILE A CA 1
ATOM 758 C C . ILE A 1 100 ? 25.443 4.868 -46.477 1.00 69.19 100 ILE A C 1
ATOM 760 O O . ILE A 1 100 ? 24.297 5.196 -46.815 1.00 69.19 100 ILE A O 1
ATOM 764 N N . SER A 1 101 ? 26.467 4.868 -47.321 1.00 72.12 101 SER A N 1
ATOM 765 C CA . SER A 1 101 ? 26.340 5.124 -48.751 1.00 72.12 101 SER A CA 1
ATOM 766 C C . SER A 1 101 ? 25.729 3.923 -49.486 1.00 72.12 101 SER A C 1
ATOM 768 O O . SER A 1 101 ? 25.795 2.771 -49.052 1.00 72.12 101 SER A O 1
ATOM 770 N N . ARG A 1 102 ? 25.106 4.173 -50.648 1.00 71.25 102 ARG A N 1
ATOM 771 C CA . ARG A 1 102 ? 24.419 3.127 -51.435 1.00 71.25 102 ARG A CA 1
ATOM 772 C C . ARG A 1 102 ? 25.360 1.979 -51.830 1.00 71.25 102 ARG A C 1
ATOM 774 O O . ARG A 1 102 ? 24.922 0.832 -51.870 1.00 71.25 102 ARG A O 1
ATOM 781 N N . ASP A 1 103 ? 26.626 2.289 -52.100 1.00 69.44 103 ASP A N 1
ATOM 782 C CA . ASP A 1 103 ? 27.667 1.320 -52.450 1.00 69.44 103 ASP A CA 1
ATOM 783 C C . ASP A 1 103 ? 28.131 0.477 -51.247 1.00 69.44 103 ASP A C 1
ATOM 785 O O . ASP A 1 103 ? 28.296 -0.735 -51.389 1.00 69.44 103 ASP A O 1
ATOM 789 N N . GLU A 1 104 ? 28.242 1.058 -50.047 1.00 70.00 104 GLU A N 1
ATOM 790 C CA . GLU A 1 104 ? 28.559 0.329 -48.802 1.00 70.00 104 GLU A CA 1
ATOM 791 C C . GLU A 1 104 ? 27.426 -0.644 -48.443 1.00 70.00 104 GLU A C 1
ATOM 793 O O . GLU A 1 104 ? 27.658 -1.824 -48.177 1.00 70.00 104 GLU A O 1
ATOM 798 N N . PHE A 1 105 ? 26.170 -0.202 -48.570 1.00 69.81 105 PHE A N 1
ATOM 799 C CA . PHE A 1 105 ? 24.996 -1.055 -48.362 1.00 69.81 105 PHE A CA 1
ATOM 800 C C . PHE A 1 105 ? 24.920 -2.233 -49.351 1.00 69.81 105 PHE A C 1
ATOM 802 O O . PHE A 1 105 ? 24.612 -3.364 -48.966 1.00 69.81 105 PHE A O 1
ATOM 809 N N . LEU A 1 106 ? 25.212 -1.989 -50.635 1.00 70.00 106 LEU A N 1
ATOM 810 C CA . LEU A 1 106 ? 25.259 -3.034 -51.665 1.00 70.00 106 LEU A CA 1
ATOM 811 C C . LEU A 1 106 ? 26.404 -4.025 -51.419 1.00 70.00 106 LEU A C 1
ATOM 813 O O . LEU A 1 106 ? 26.234 -5.228 -51.629 1.00 70.00 106 LEU A O 1
ATOM 817 N N . THR A 1 107 ? 27.543 -3.542 -50.929 1.00 65.69 107 THR A N 1
ATOM 818 C CA . THR A 1 107 ? 28.708 -4.376 -50.608 1.00 65.69 107 THR A CA 1
ATOM 819 C C . THR A 1 107 ? 28.414 -5.309 -49.430 1.00 65.69 107 THR A C 1
ATOM 821 O O . THR A 1 107 ? 28.736 -6.497 -49.494 1.00 65.69 107 THR A O 1
ATOM 824 N N . VAL A 1 108 ? 27.688 -4.834 -48.413 1.00 66.56 108 VAL A N 1
ATOM 825 C CA . VAL A 1 108 ? 27.217 -5.655 -47.282 1.00 66.56 108 VAL A CA 1
ATOM 826 C C . VAL A 1 108 ? 26.214 -6.725 -47.715 1.00 66.56 108 VAL A C 1
ATOM 828 O O . VAL A 1 108 ? 26.344 -7.878 -47.311 1.00 66.56 108 VAL A O 1
ATOM 831 N N . LEU A 1 109 ? 25.254 -6.387 -48.583 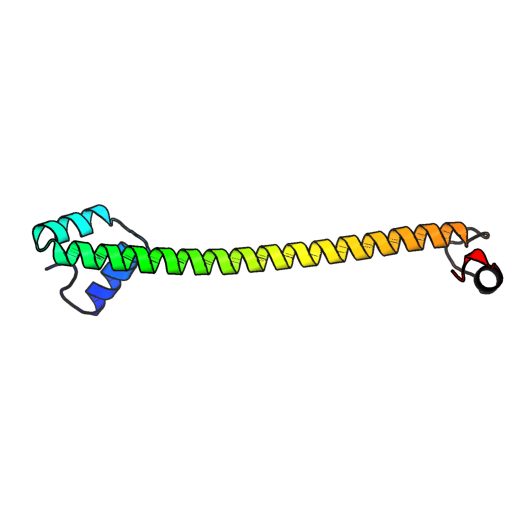1.00 63.81 109 LEU A N 1
ATOM 832 C CA . LEU A 1 109 ? 24.267 -7.344 -49.113 1.00 63.81 109 LEU A CA 1
ATOM 833 C C . LEU A 1 109 ? 24.881 -8.445 -49.991 1.00 63.81 109 LEU A C 1
ATOM 835 O O . LEU A 1 109 ? 24.279 -9.503 -50.164 1.00 63.81 109 LEU A O 1
ATOM 839 N N . THR A 1 110 ? 26.069 -8.205 -50.544 1.00 64.75 110 THR A N 1
ATOM 840 C CA . THR A 1 110 ? 26.789 -9.174 -51.385 1.00 64.75 110 THR A CA 1
ATOM 841 C C . THR A 1 110 ? 27.728 -10.065 -50.555 1.00 64.75 110 THR A C 1
ATOM 843 O O . THR A 1 110 ? 28.238 -11.070 -51.052 1.00 64.75 110 THR A O 1
ATOM 846 N N . ASN A 1 111 ? 27.943 -9.737 -49.275 1.00 57.47 111 ASN A N 1
ATOM 847 C CA . ASN A 1 111 ? 28.846 -10.450 -48.382 1.00 57.47 111 ASN A CA 1
ATOM 848 C C . ASN A 1 111 ? 28.086 -11.567 -47.622 1.00 57.47 111 ASN A C 1
ATOM 850 O O . ASN A 1 111 ? 27.202 -11.273 -46.815 1.00 57.47 111 ASN A O 1
ATOM 854 N N . PRO A 1 112 ? 28.413 -12.861 -47.819 1.00 54.53 112 PRO A N 1
ATOM 855 C CA . PRO A 1 112 ? 27.617 -13.995 -47.321 1.00 54.53 112 PRO A CA 1
ATOM 856 C C . PRO A 1 112 ? 27.533 -14.126 -45.788 1.00 54.53 112 PRO A C 1
ATOM 858 O O . PRO A 1 112 ? 26.782 -14.965 -45.294 1.00 54.53 112 PRO A O 1
ATOM 861 N N . LYS A 1 113 ? 28.275 -13.307 -45.028 1.00 54.66 113 LYS A N 1
ATOM 862 C CA . LYS A 1 113 ? 28.194 -13.231 -43.559 1.00 54.66 113 LYS A CA 1
ATOM 863 C C . LYS A 1 113 ? 26.992 -12.429 -43.039 1.00 54.66 113 LYS A C 1
ATOM 865 O O . LYS A 1 113 ? 26.640 -12.609 -41.883 1.00 54.66 113 LYS A O 1
ATOM 870 N N . ALA A 1 114 ? 26.371 -11.573 -43.857 1.00 51.22 114 ALA A N 1
ATOM 871 C CA . ALA A 1 114 ? 25.241 -10.729 -43.443 1.00 51.22 114 ALA A CA 1
ATOM 872 C C . ALA A 1 114 ? 23.861 -11.410 -43.589 1.00 51.22 114 ALA A C 1
ATOM 874 O O . ALA A 1 114 ? 22.854 -10.879 -43.130 1.00 51.22 114 ALA A O 1
ATOM 875 N N . THR A 1 115 ? 23.801 -12.579 -44.238 1.00 45.16 115 THR A N 1
ATOM 876 C CA . THR A 1 115 ? 22.563 -13.330 -44.538 1.00 45.16 115 THR A CA 1
ATOM 877 C C . THR A 1 115 ? 22.273 -14.508 -43.596 1.00 45.16 115 THR A C 1
ATOM 879 O O . THR A 1 115 ? 21.386 -15.308 -43.899 1.00 45.16 115 THR A O 1
ATOM 882 N N . GLN A 1 116 ? 22.989 -14.641 -42.476 1.00 31.72 116 GLN A N 1
ATOM 883 C CA . GLN A 1 116 ? 22.757 -15.688 -41.470 1.00 31.72 116 GLN A CA 1
ATOM 884 C C . GLN A 1 116 ? 22.513 -15.076 -40.092 1.00 31.72 116 GLN A C 1
ATOM 886 O O . GLN A 1 116 ? 21.645 -15.621 -39.374 1.00 31.72 116 GLN A O 1
#

Sequence (116 aa):
QLYFSSISSSMYTLMLNGIFMDNIGSVVADIAQQSPMAVLLFWVFVLISSLTVMNMLIAVICEAVSSVAATEKELLTASFVKQKMQLLFEEIDESGDGLISRDEFLTVLTNPKATQ

Radius of gyration: 33.15 Å; chains: 1; bounding box: 60×25×83 Å

Organism: NCBI:txid327968

Secondary structure (DSSP, 8-state):
--SSSSHHHHHHHIIIIIIS-TTHHHHHHHHHTT-HHHHHHHHHHHHHHHHHHHHHHHHHHHHHHHHHHHHHHHHHHHHHHHHHHHHHHHHH-SS-SSS--HHHHHHHHHSTTTT-

InterPro domains:
  IPR002048 EF-hand domain [PS50222] (80-115)
  IPR005821 Ion transport domain [PF00520] (4-71)
  IPR011992 EF-hand domain pair [SSF47473] (76-111)
  IPR018247 EF-Hand 1, calcium-binding site [PS00018] (93-105)

Foldseek 3Di:
DQQPPDPVSVVVCCVCCQLVVHVVVVVLVVVVVPDPVVSVVSVVSSVVNNVVVVVVVVVVVVVVVVVVVVVVVVVVVVVVVVVVVVVVQVVQPPVPPSDQDPVSVVVLVVDPVNVD

pLDDT: mean 82.69, std 12.68, range [31.72, 96.69]